Protein AF-A0A257M3A5-F1 (afdb_monomer)

Structure (mmCIF, N/CA/C/O backbone):
data_AF-A0A257M3A5-F1
#
_entry.id   AF-A0A257M3A5-F1
#
loop_
_atom_site.group_PDB
_atom_site.id
_atom_site.type_symbol
_atom_site.label_atom_id
_atom_site.label_alt_id
_atom_site.label_comp_id
_atom_site.label_asym_id
_atom_site.label_entity_id
_atom_site.label_seq_id
_atom_site.pdbx_PDB_ins_code
_atom_site.Cartn_x
_atom_site.Cartn_y
_atom_site.Cartn_z
_atom_site.occu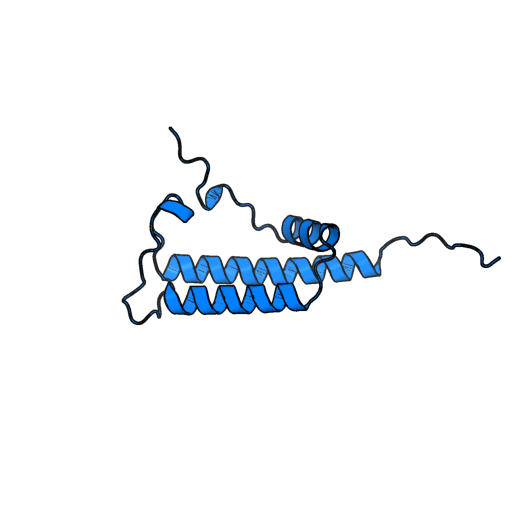pancy
_atom_site.B_iso_or_equiv
_atom_site.auth_seq_id
_atom_site.auth_comp_id
_atom_site.auth_asym_id
_atom_site.auth_atom_id
_atom_site.pdbx_PDB_model_num
ATOM 1 N N . MET A 1 1 ? -31.290 6.862 0.113 1.00 40.53 1 MET A N 1
ATOM 2 C CA . MET A 1 1 ? -30.384 6.817 -1.056 1.00 40.53 1 MET A CA 1
ATOM 3 C C . MET A 1 1 ? -29.251 5.898 -0.659 1.00 40.53 1 MET A C 1
ATOM 5 O O . MET 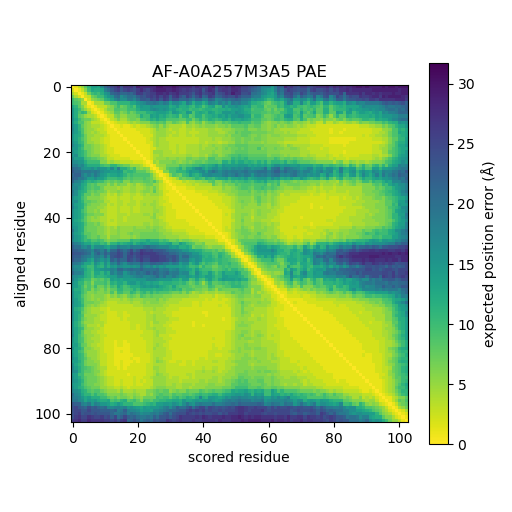A 1 1 ? -28.776 6.050 0.453 1.00 40.53 1 MET A O 1
ATOM 9 N N . ALA A 1 2 ? -28.947 4.878 -1.461 1.00 39.97 2 ALA A N 1
ATOM 10 C CA . ALA A 1 2 ? -27.993 3.839 -1.085 1.00 39.97 2 ALA A CA 1
ATOM 11 C C . ALA A 1 2 ? -26.575 4.416 -0.961 1.00 39.97 2 ALA A C 1
ATOM 13 O O . ALA A 1 2 ? -26.121 5.125 -1.860 1.00 39.97 2 ALA A O 1
ATOM 14 N N . ASP A 1 3 ? -25.913 4.095 0.149 1.00 45.75 3 ASP A N 1
ATOM 15 C CA . ASP A 1 3 ? -24.502 4.354 0.427 1.00 45.75 3 ASP A CA 1
ATOM 16 C C . ASP A 1 3 ? -23.614 3.589 -0.570 1.00 45.75 3 ASP A C 1
ATOM 18 O O . ASP A 1 3 ? -23.041 2.548 -0.260 1.00 45.75 3 ASP A O 1
ATOM 22 N N . CYS A 1 4 ? -23.491 4.088 -1.802 1.00 50.88 4 CYS A N 1
ATOM 23 C CA . CYS A 1 4 ? -22.572 3.536 -2.807 1.00 50.88 4 CYS A CA 1
ATOM 24 C C . CYS A 1 4 ? -21.092 3.869 -2.526 1.00 50.88 4 CYS A C 1
ATOM 26 O O . CYS A 1 4 ? -20.237 3.572 -3.355 1.00 50.88 4 CYS A O 1
ATOM 28 N N . CYS A 1 5 ? -20.779 4.497 -1.389 1.00 55.03 5 CYS A N 1
ATOM 29 C CA . CYS A 1 5 ? -19.475 5.109 -1.116 1.00 55.03 5 CYS A CA 1
ATOM 30 C C . CYS A 1 5 ? -18.745 4.494 0.091 1.00 55.03 5 CYS A C 1
ATOM 32 O O . CYS A 1 5 ? -17.864 5.131 0.659 1.00 55.03 5 CYS A O 1
ATOM 34 N N . GLY A 1 6 ? -19.128 3.291 0.528 1.00 57.81 6 GLY A N 1
ATOM 35 C CA . GLY A 1 6 ? -18.417 2.587 1.599 1.00 57.81 6 GLY A CA 1
ATOM 36 C C . GLY A 1 6 ? -17.079 2.000 1.136 1.00 57.81 6 GLY A C 1
ATOM 37 O O . GLY A 1 6 ? -16.793 1.942 -0.058 1.00 57.81 6 GLY A O 1
ATOM 38 N N . LEU A 1 7 ? -16.285 1.477 2.077 1.00 60.81 7 LEU A N 1
ATOM 39 C CA . LEU A 1 7 ? -14.988 0.834 1.796 1.00 60.81 7 LEU A CA 1
ATOM 40 C C . LEU A 1 7 ? -15.074 -0.253 0.700 1.00 60.81 7 LEU A C 1
ATOM 42 O O . LEU A 1 7 ? -14.142 -0.447 -0.068 1.00 60.81 7 LEU A O 1
ATOM 46 N N . GLN A 1 8 ? -16.225 -0.921 0.594 1.00 60.78 8 GLN A N 1
ATOM 47 C CA . GLN A 1 8 ? -16.503 -1.972 -0.392 1.00 60.78 8 GLN A CA 1
ATOM 48 C C . GLN A 1 8 ? -16.506 -1.478 -1.849 1.00 60.78 8 GLN A C 1
ATOM 50 O O . GLN A 1 8 ? -16.414 -2.289 -2.767 1.00 60.78 8 GLN A O 1
ATOM 55 N N . ALA A 1 9 ? -16.631 -0.167 -2.072 1.00 60.81 9 ALA A N 1
ATOM 56 C CA . ALA A 1 9 ? -16.546 0.437 -3.398 1.00 60.81 9 ALA A CA 1
ATOM 57 C C . ALA A 1 9 ? -15.092 0.642 -3.864 1.00 60.81 9 ALA A C 1
ATOM 59 O O . ALA A 1 9 ? -14.859 0.882 -5.051 1.00 60.81 9 ALA A O 1
ATOM 60 N N . PHE A 1 10 ? -14.118 0.550 -2.952 1.00 67.38 10 PHE A N 1
ATOM 61 C CA . PHE A 1 10 ? -12.705 0.733 -3.256 1.00 67.38 10 PHE A CA 1
ATOM 62 C C . PHE A 1 10 ? -12.033 -0.618 -3.516 1.00 67.38 10 PHE A C 1
ATOM 64 O O . PHE A 1 10 ? -11.936 -1.469 -2.638 1.00 67.38 10 PHE A O 1
ATOM 71 N N . ASP A 1 11 ? -11.553 -0.802 -4.745 1.00 72.19 11 ASP A N 1
ATOM 72 C CA . ASP A 1 11 ? -10.712 -1.936 -5.124 1.00 72.19 11 ASP A CA 1
ATOM 73 C C . ASP A 1 11 ? -9.243 -1.560 -4.888 1.00 72.19 11 ASP A C 1
ATOM 75 O O . ASP A 1 11 ? -8.639 -0.844 -5.693 1.00 72.19 11 ASP A O 1
ATOM 79 N N . PHE A 1 12 ? -8.681 -2.036 -3.775 1.00 81.75 12 PHE A N 1
ATOM 80 C CA . PHE A 1 12 ? -7.272 -1.852 -3.420 1.00 81.75 12 PHE A CA 1
ATOM 81 C C . PHE A 1 12 ? -6.346 -2.878 -4.090 1.00 81.75 12 PHE A C 1
ATOM 83 O O . PHE A 1 12 ? -5.243 -3.121 -3.605 1.00 81.75 12 PHE A O 1
ATOM 90 N N . SER A 1 13 ? -6.765 -3.480 -5.208 1.00 89.12 13 SER A N 1
ATOM 91 C CA . SER A 1 13 ? -5.942 -4.408 -5.980 1.00 89.12 13 SER A CA 1
ATOM 92 C C . SER A 1 13 ? -4.561 -3.819 -6.308 1.00 89.12 13 SER A C 1
ATOM 94 O O . SER A 1 13 ? -4.468 -2.695 -6.822 1.00 89.12 13 SER A O 1
ATOM 96 N N . PRO A 1 14 ? -3.476 -4.595 -6.115 1.00 90.06 14 PRO A N 1
ATOM 97 C CA . PRO A 1 14 ? -2.115 -4.137 -6.382 1.00 90.06 14 PRO A CA 1
ATOM 98 C C . PRO A 1 14 ? -1.907 -3.728 -7.846 1.00 90.06 14 PRO A C 1
ATOM 100 O O . PRO A 1 14 ? -1.114 -2.836 -8.127 1.00 90.06 14 PRO A O 1
ATOM 103 N N . ILE A 1 15 ? -2.660 -4.313 -8.786 1.00 90.19 15 ILE A N 1
ATOM 104 C CA . ILE A 1 15 ? -2.594 -3.954 -10.211 1.00 90.19 15 ILE A CA 1
ATOM 105 C C . ILE A 1 15 ? -3.094 -2.522 -10.433 1.00 90.19 15 ILE A C 1
ATOM 107 O O . ILE A 1 15 ? -2.469 -1.750 -11.160 1.00 90.19 15 ILE A O 1
ATOM 111 N N . ARG A 1 16 ? -4.215 -2.146 -9.801 1.00 88.06 16 ARG A N 1
ATOM 112 C CA . ARG A 1 16 ? -4.771 -0.791 -9.934 1.00 88.06 16 ARG A CA 1
ATOM 113 C C . ARG A 1 16 ? -3.862 0.244 -9.293 1.00 88.06 16 ARG A C 1
ATOM 115 O O . ARG A 1 16 ? -3.650 1.305 -9.873 1.00 88.06 16 ARG A O 1
ATOM 122 N N . ILE A 1 17 ? -3.309 -0.083 -8.127 1.00 88.25 17 ILE A N 1
ATOM 123 C CA . ILE A 1 17 ? -2.349 0.775 -7.432 1.00 88.25 17 ILE A CA 1
ATOM 124 C C . ILE A 1 17 ? -1.096 0.966 -8.297 1.00 88.25 17 ILE A C 1
ATOM 126 O O . ILE A 1 17 ? -0.671 2.100 -8.495 1.00 88.25 17 ILE A O 1
ATOM 130 N N . ALA A 1 18 ? -0.547 -0.104 -8.885 1.00 88.31 18 ALA A N 1
ATOM 131 C CA . ALA A 1 18 ? 0.624 -0.021 -9.761 1.00 88.31 18 ALA A CA 1
ATOM 132 C C . ALA A 1 18 ? 0.359 0.863 -10.989 1.00 88.31 18 ALA A C 1
ATOM 134 O O . ALA A 1 18 ? 1.168 1.730 -11.314 1.00 88.31 18 ALA A O 1
ATOM 135 N N . ALA A 1 19 ? -0.803 0.699 -11.631 1.00 87.50 19 ALA A N 1
ATOM 136 C CA . ALA A 1 19 ? -1.209 1.534 -12.757 1.00 87.50 19 ALA A CA 1
ATOM 137 C C . ALA A 1 19 ? -1.349 3.014 -12.360 1.00 87.50 19 ALA A C 1
ATOM 139 O O . ALA A 1 19 ? -0.931 3.894 -13.108 1.00 87.50 19 ALA A O 1
ATOM 140 N N . PHE A 1 20 ? -1.902 3.301 -11.177 1.00 85.44 20 PHE A N 1
ATOM 141 C CA . PHE A 1 20 ? -1.992 4.665 -10.655 1.00 85.44 20 PHE A CA 1
ATOM 142 C C . PHE A 1 20 ? -0.609 5.275 -10.388 1.00 85.44 20 PHE A C 1
ATOM 144 O O . PHE A 1 20 ? -0.362 6.407 -10.798 1.00 85.44 20 PHE A O 1
ATOM 151 N N . ILE A 1 21 ? 0.300 4.525 -9.751 1.00 84.81 21 ILE A N 1
ATOM 152 C CA . ILE A 1 21 ? 1.682 4.962 -9.489 1.00 84.81 21 ILE A CA 1
ATOM 153 C C . ILE A 1 21 ? 2.403 5.288 -10.803 1.00 84.81 21 ILE A C 1
ATOM 155 O O . ILE A 1 21 ? 3.061 6.323 -10.890 1.00 84.81 21 ILE A O 1
ATOM 159 N N . GLU A 1 22 ? 2.252 4.438 -11.823 1.00 85.19 22 GLU A N 1
ATOM 160 C CA . GLU A 1 22 ? 2.829 4.658 -13.154 1.00 85.19 22 GLU A CA 1
ATOM 161 C C . GLU A 1 22 ? 2.277 5.930 -13.813 1.00 85.19 22 GLU A C 1
ATOM 163 O O . GLU A 1 22 ? 3.047 6.749 -14.303 1.00 85.19 22 GLU A O 1
ATOM 168 N N . LEU A 1 23 ? 0.955 6.130 -13.790 1.00 83.62 23 LEU A N 1
ATOM 169 C CA . LEU A 1 23 ? 0.308 7.292 -14.412 1.00 83.62 23 LEU A CA 1
ATOM 170 C C . LEU A 1 23 ? 0.658 8.622 -13.743 1.00 83.62 23 LEU A C 1
ATOM 172 O O . LEU A 1 23 ? 0.673 9.655 -14.405 1.00 83.62 23 LEU A O 1
ATOM 176 N N . GLN A 1 24 ? 0.855 8.613 -12.429 1.00 79.56 24 GLN A N 1
ATOM 177 C CA . GLN A 1 24 ? 1.130 9.820 -11.654 1.00 79.56 24 GLN A CA 1
ATOM 178 C C . GLN A 1 24 ? 2.631 10.105 -11.512 1.00 79.56 24 GLN A C 1
ATOM 180 O O . GLN A 1 24 ? 2.996 11.053 -10.821 1.00 79.56 24 GLN A O 1
ATOM 185 N N . GLU A 1 25 ? 3.492 9.270 -12.110 1.00 74.69 25 GLU A N 1
ATOM 186 C CA . GLU A 1 25 ? 4.950 9.313 -11.929 1.00 74.69 25 GLU A CA 1
ATOM 187 C C . GLU A 1 25 ? 5.341 9.391 -10.443 1.00 74.69 25 GLU A C 1
ATOM 189 O O . GLU A 1 25 ? 6.293 10.069 -10.044 1.00 74.69 25 GLU A O 1
ATOM 194 N N . VAL A 1 26 ? 4.561 8.717 -9.592 1.00 67.00 26 VAL A N 1
ATOM 195 C CA . VAL A 1 26 ? 4.694 8.829 -8.141 1.00 67.00 26 VAL A CA 1
ATOM 196 C C . VAL A 1 26 ? 6.028 8.226 -7.723 1.00 67.00 26 VAL A C 1
ATOM 198 O O . VAL A 1 26 ? 6.256 7.021 -7.812 1.00 67.00 26 VAL A O 1
ATOM 201 N N . VAL A 1 27 ? 6.921 9.101 -7.267 1.00 61.72 27 VAL A N 1
ATOM 202 C CA . VAL A 1 27 ? 8.256 8.763 -6.769 1.00 61.72 27 VAL A CA 1
ATOM 203 C C . VAL A 1 27 ? 8.202 8.259 -5.319 1.00 61.72 27 VAL A C 1
ATOM 205 O O . VAL A 1 27 ? 7.290 8.586 -4.556 1.00 61.72 27 VAL A O 1
ATOM 208 N N . SER A 1 28 ? 9.249 7.525 -4.923 1.00 62.12 28 SER A N 1
ATOM 209 C CA . SER A 1 28 ? 9.470 6.916 -3.593 1.00 62.12 28 SER A CA 1
ATOM 210 C C . SER A 1 28 ? 9.070 7.749 -2.353 1.00 62.12 28 SER A C 1
ATOM 212 O O . SER A 1 28 ? 8.575 7.151 -1.399 1.00 62.12 28 SER A O 1
ATOM 214 N N . PRO A 1 29 ? 9.203 9.097 -2.298 1.00 64.06 29 PRO A N 1
ATOM 215 C CA . PRO A 1 29 ? 8.834 9.855 -1.098 1.00 64.06 29 PRO A CA 1
ATOM 216 C C . PRO A 1 29 ? 7.338 9.787 -0.763 1.00 64.06 29 PRO A C 1
ATOM 218 O O . PRO A 1 29 ? 6.954 9.931 0.395 1.00 64.06 29 PRO A O 1
ATOM 221 N N . VAL A 1 30 ? 6.481 9.584 -1.766 1.00 71.06 30 VAL A N 1
ATOM 222 C CA . VAL A 1 30 ? 5.023 9.537 -1.586 1.00 71.06 30 VAL A CA 1
ATOM 223 C C . VAL A 1 30 ? 4.588 8.191 -1.013 1.00 71.06 30 VAL A C 1
ATOM 225 O O . VAL A 1 30 ? 3.731 8.149 -0.134 1.00 71.06 30 VAL A O 1
ATOM 228 N N . THR A 1 31 ? 5.198 7.091 -1.458 1.00 74.12 31 THR A N 1
ATOM 229 C CA . THR A 1 31 ? 4.901 5.744 -0.948 1.00 74.12 31 THR A CA 1
ATOM 230 C C . THR A 1 31 ? 5.364 5.571 0.496 1.00 74.12 31 THR A C 1
ATOM 232 O O . THR A 1 31 ? 4.647 4.977 1.299 1.00 74.12 31 THR A O 1
ATOM 235 N N . ASP A 1 32 ? 6.503 6.164 0.861 1.00 80.38 32 ASP A N 1
ATOM 236 C CA . ASP A 1 32 ? 6.975 6.168 2.250 1.00 80.38 32 ASP A CA 1
ATOM 237 C C . ASP A 1 32 ? 6.065 7.020 3.145 1.00 80.38 32 ASP A C 1
ATOM 239 O O . ASP A 1 32 ? 5.717 6.612 4.254 1.00 80.38 32 ASP A O 1
ATOM 243 N N . ASN A 1 33 ? 5.598 8.170 2.645 1.00 84.12 33 ASN A N 1
ATOM 244 C CA . ASN A 1 33 ? 4.630 9.003 3.358 1.00 84.12 33 ASN A CA 1
ATOM 245 C C . ASN A 1 33 ? 3.302 8.262 3.583 1.00 84.12 33 ASN A C 1
ATOM 247 O O . ASN A 1 33 ? 2.782 8.269 4.695 1.00 84.12 33 ASN A O 1
ATOM 251 N N . LEU A 1 34 ? 2.794 7.546 2.573 1.00 84.25 34 LEU A N 1
ATOM 252 C CA . LEU A 1 34 ? 1.589 6.720 2.701 1.00 84.25 34 LEU A CA 1
ATOM 253 C C . LEU A 1 34 ? 1.739 5.646 3.784 1.00 84.25 34 LEU A C 1
ATOM 255 O O . LEU A 1 34 ? 0.829 5.462 4.588 1.00 84.25 34 LEU A O 1
ATOM 259 N N . ARG A 1 35 ? 2.894 4.981 3.875 1.00 88.62 35 ARG A N 1
ATOM 260 C CA . ARG A 1 35 ? 3.159 4.004 4.947 1.00 88.62 35 ARG A CA 1
ATOM 261 C C . ARG A 1 35 ? 3.193 4.638 6.334 1.00 88.62 35 ARG A C 1
ATOM 263 O O . ARG A 1 35 ? 2.667 4.061 7.288 1.00 88.62 35 ARG A O 1
ATOM 270 N N . VAL A 1 36 ? 3.767 5.835 6.454 1.00 89.88 36 VAL A N 1
ATOM 271 C CA . VAL A 1 36 ? 3.725 6.604 7.706 1.00 89.88 36 VAL A CA 1
ATOM 272 C C . VAL A 1 36 ? 2.280 6.954 8.064 1.00 89.88 36 VAL A C 1
ATOM 274 O O . VAL A 1 36 ? 1.873 6.732 9.201 1.00 89.88 36 VAL A O 1
ATOM 277 N N . GLN A 1 37 ? 1.476 7.414 7.102 1.00 87.75 37 GLN A N 1
ATOM 278 C CA . GLN A 1 37 ? 0.057 7.716 7.318 1.00 87.75 37 GLN A CA 1
ATOM 279 C C . GLN A 1 37 ? -0.741 6.480 7.748 1.00 87.75 37 GLN A C 1
ATOM 281 O O . GLN A 1 37 ? -1.510 6.562 8.702 1.00 87.75 37 GLN A O 1
ATOM 286 N N . LEU A 1 38 ? -0.523 5.326 7.112 1.00 89.81 38 LEU A N 1
ATOM 287 C CA . LEU A 1 38 ? -1.147 4.056 7.500 1.00 89.81 38 LEU A CA 1
ATOM 288 C C . LEU A 1 38 ? -0.756 3.635 8.922 1.00 89.81 38 LEU A C 1
ATOM 290 O O . LEU A 1 38 ? -1.595 3.153 9.681 1.00 89.81 38 LEU A O 1
ATOM 294 N N . THR A 1 39 ? 0.504 3.851 9.302 1.00 90.31 39 THR A N 1
ATOM 295 C CA . THR A 1 39 ? 0.999 3.548 10.651 1.00 90.31 39 THR A CA 1
ATOM 296 C C . THR A 1 39 ? 0.350 4.448 11.699 1.00 90.31 39 THR A C 1
ATOM 298 O O . THR A 1 39 ? -0.127 3.948 12.715 1.00 90.31 39 THR A O 1
ATOM 301 N N . LEU A 1 40 ? 0.291 5.759 11.448 1.00 88.88 40 LEU A N 1
ATOM 302 C CA . LEU A 1 40 ? -0.372 6.716 12.338 1.00 88.88 40 LEU A CA 1
ATOM 303 C C . LEU A 1 40 ? -1.863 6.392 12.474 1.00 88.88 40 LEU A C 1
ATOM 305 O O . LEU A 1 40 ? -2.379 6.300 13.584 1.00 88.88 40 LEU A O 1
ATOM 309 N N . PHE A 1 41 ? -2.529 6.103 11.357 1.00 86.62 41 PHE A N 1
ATOM 310 C CA . PHE A 1 41 ? -3.927 5.688 11.343 1.00 86.62 41 PHE A CA 1
ATOM 311 C C . PHE A 1 41 ? -4.168 4.422 12.177 1.00 86.62 41 PHE A C 1
ATOM 313 O O . PHE A 1 41 ? -5.106 4.366 12.974 1.00 86.62 41 PHE A O 1
ATOM 320 N N . LYS A 1 42 ? -3.284 3.423 12.066 1.00 88.50 42 LYS A N 1
ATOM 321 C CA . LYS A 1 42 ? -3.324 2.218 12.901 1.00 88.50 42 LYS A CA 1
ATOM 322 C C . LYS A 1 42 ? -3.122 2.533 14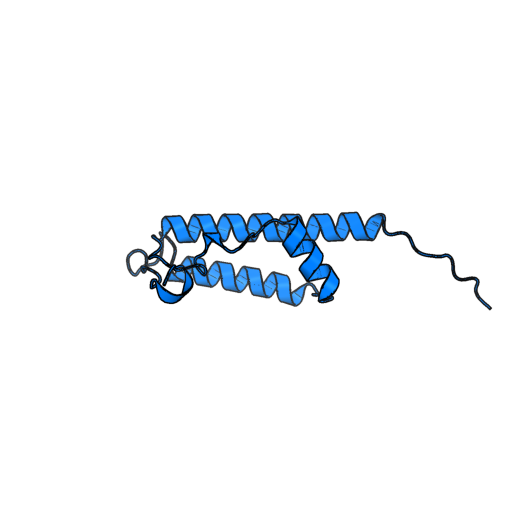.386 1.00 88.50 42 LYS A C 1
ATOM 324 O O . LYS A 1 42 ? -3.810 1.970 15.226 1.00 88.50 42 LYS A O 1
ATOM 329 N N . GLN A 1 43 ? -2.202 3.428 14.735 1.00 87.69 43 GLN A N 1
ATOM 330 C CA . GLN A 1 43 ? -1.961 3.808 16.133 1.00 87.69 43 GLN A CA 1
ATOM 331 C C . GLN A 1 43 ? -3.164 4.528 16.753 1.00 87.69 43 GLN A C 1
ATOM 333 O O . GLN A 1 43 ? -3.499 4.299 17.914 1.00 87.69 43 GLN A O 1
ATOM 338 N N . GLU A 1 44 ? -3.828 5.383 15.978 1.00 85.06 44 GLU A N 1
ATOM 339 C CA . GLU A 1 44 ? -4.971 6.169 16.441 1.00 85.06 44 GLU A CA 1
ATOM 340 C C . GLU A 1 44 ? -6.261 5.340 16.515 1.00 85.06 44 GLU A C 1
ATOM 342 O O . GLU A 1 44 ? -7.058 5.497 17.447 1.00 85.06 44 GLU A O 1
ATOM 347 N N . CYS A 1 45 ? -6.477 4.442 15.551 1.00 84.88 45 CYS A N 1
ATOM 348 C CA . CYS A 1 45 ? -7.765 3.773 15.350 1.00 84.88 45 CYS A CA 1
ATOM 349 C C . CYS A 1 45 ? -7.721 2.238 15.434 1.00 84.88 45 CYS A C 1
ATOM 351 O O . CYS A 1 45 ? -8.782 1.619 15.446 1.00 84.88 45 CYS A O 1
ATOM 353 N N . GLY A 1 46 ? -6.540 1.623 15.489 1.00 84.31 46 GLY A N 1
ATOM 354 C CA . GLY A 1 46 ? -6.349 0.171 15.562 1.00 84.31 46 GLY A CA 1
ATOM 355 C C . GLY A 1 46 ? -6.705 -0.434 16.920 1.00 84.31 46 GLY A C 1
ATOM 356 O O . GLY A 1 46 ? -7.109 0.264 17.854 1.00 84.31 46 GLY A O 1
ATOM 357 N N . ALA A 1 47 ? -6.563 -1.756 17.052 1.00 85.38 47 ALA A N 1
ATOM 358 C CA . ALA A 1 47 ? -6.984 -2.478 18.257 1.00 85.38 47 ALA A CA 1
ATOM 359 C C . ALA A 1 47 ? -6.180 -2.100 19.513 1.00 85.38 47 ALA A C 1
ATOM 361 O O . ALA A 1 47 ? -6.703 -2.173 20.623 1.00 85.38 47 ALA A O 1
ATOM 362 N N . GLU A 1 48 ? -4.927 -1.677 19.338 1.00 82.94 48 GLU A N 1
ATOM 363 C CA . GLU A 1 48 ? -4.040 -1.257 20.430 1.00 82.94 48 GLU A CA 1
ATOM 364 C C . GLU A 1 48 ? -4.191 0.225 20.800 1.00 82.94 48 GLU A C 1
ATOM 366 O O . GLU A 1 48 ? -3.454 0.726 21.653 1.00 82.94 48 GLU A O 1
ATOM 371 N N . SER A 1 49 ? -5.131 0.956 20.187 1.00 80.06 49 SER A N 1
ATOM 372 C CA . SER A 1 49 ? -5.283 2.372 20.502 1.00 80.06 49 SER A CA 1
ATOM 373 C C . SER A 1 49 ? -5.760 2.554 21.947 1.00 80.06 49 SER A C 1
ATOM 375 O O . SER A 1 49 ? -6.768 1.990 22.384 1.00 80.06 49 SER A O 1
ATOM 377 N N . GLY A 1 50 ? -5.025 3.367 22.716 1.00 63.31 50 GLY A N 1
ATOM 378 C CA . GLY A 1 50 ? -5.263 3.597 24.151 1.00 63.31 50 GLY A CA 1
ATOM 379 C C . GLY A 1 50 ? -6.634 4.201 24.490 1.00 63.31 50 GLY A C 1
ATOM 380 O O . GLY A 1 50 ? -7.003 4.261 25.659 1.00 63.31 50 GLY A O 1
ATOM 381 N N . ASN A 1 51 ? -7.407 4.596 23.474 1.00 58.19 51 ASN A N 1
ATOM 382 C CA . ASN A 1 51 ? -8.785 5.069 23.587 1.00 58.19 51 ASN A CA 1
ATOM 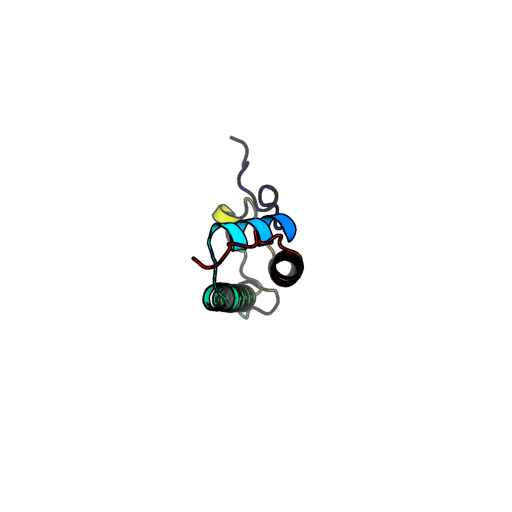383 C C . ASN A 1 51 ? -9.835 3.952 23.405 1.00 58.19 51 ASN A C 1
ATOM 385 O O . ASN A 1 51 ? -11.017 4.250 23.246 1.00 58.19 51 ASN A O 1
ATOM 389 N N . GLY A 1 52 ? -9.430 2.677 23.439 1.00 52.59 52 GLY A N 1
ATOM 390 C CA . GLY A 1 52 ? -10.346 1.533 23.407 1.00 52.59 52 GLY A CA 1
ATOM 391 C C . GLY A 1 52 ? -10.841 1.160 22.010 1.00 52.59 52 GLY A C 1
ATOM 392 O O . GLY A 1 52 ? -11.965 0.678 21.883 1.00 52.59 52 GLY A O 1
ATOM 393 N N . GLY A 1 53 ? -10.028 1.383 20.970 1.00 53.78 53 GLY A N 1
ATOM 394 C CA . GLY A 1 53 ? -10.417 1.134 19.581 1.00 53.78 53 GLY A CA 1
ATOM 395 C C . GLY A 1 53 ? -11.451 2.156 19.119 1.00 53.78 53 GLY A C 1
ATOM 396 O O . GLY A 1 53 ? -12.650 1.880 19.073 1.00 53.78 53 GLY A O 1
ATOM 397 N N . GLY A 1 54 ? -10.990 3.371 18.818 1.00 53.97 54 GLY A N 1
ATOM 398 C CA . GLY A 1 54 ? -11.847 4.457 18.353 1.00 53.97 54 GLY A CA 1
ATOM 399 C C . GLY A 1 54 ? -12.657 4.036 17.126 1.00 53.97 54 GLY A C 1
ATOM 400 O O . GLY A 1 54 ? -12.102 3.830 16.052 1.00 53.97 54 GLY A O 1
ATOM 401 N N . SER A 1 55 ? -13.978 3.921 17.285 1.00 57.91 55 SER A N 1
ATOM 402 C CA . SER A 1 55 ? -14.909 3.710 16.174 1.00 57.91 55 SER A CA 1
ATOM 403 C C . SER A 1 55 ? -14.748 4.856 15.179 1.00 57.91 55 SER A C 1
ATOM 405 O O . SER A 1 55 ? -15.179 5.981 15.456 1.00 57.91 55 SER A O 1
ATOM 407 N N . ILE A 1 56 ? -14.180 4.582 14.006 1.00 65.88 56 ILE A N 1
ATOM 408 C CA . ILE A 1 56 ? -14.124 5.591 12.952 1.00 65.88 56 ILE A CA 1
ATOM 409 C C . ILE A 1 56 ? -15.544 5.827 12.448 1.00 65.88 56 ILE A C 1
ATOM 411 O O . ILE A 1 56 ? -16.259 4.881 12.117 1.00 65.88 56 ILE A O 1
ATOM 415 N N . SER A 1 57 ? -15.978 7.090 12.450 1.00 58.81 57 SER A N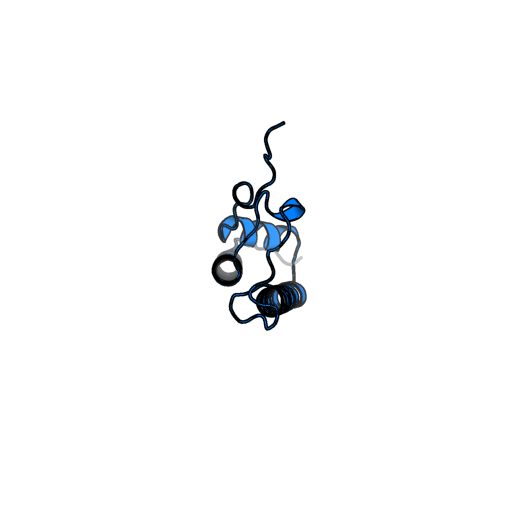 1
ATOM 416 C CA . SER A 1 57 ? -17.368 7.429 12.144 1.00 58.81 57 SER A CA 1
ATOM 417 C C . SER A 1 57 ? -17.782 6.966 10.741 1.00 58.81 57 SER A C 1
ATOM 419 O O . SER A 1 57 ? -16.975 6.929 9.809 1.00 58.81 57 SER A O 1
ATOM 421 N N . GLN A 1 58 ? -19.076 6.674 10.591 1.00 58.28 58 GLN A N 1
ATOM 422 C CA . GLN A 1 58 ? -19.684 6.139 9.369 1.00 58.28 58 GLN A CA 1
ATOM 423 C C . GLN A 1 58 ? -19.448 6.994 8.112 1.00 58.28 58 GLN A C 1
ATOM 425 O O . GLN A 1 58 ? -19.585 6.474 7.010 1.00 58.28 58 GLN A O 1
ATOM 430 N N . GLY A 1 59 ? -19.076 8.273 8.248 1.00 62.84 59 GLY A N 1
ATOM 431 C CA . GLY A 1 59 ? -18.972 9.204 7.121 1.00 62.84 59 GLY A CA 1
ATOM 432 C C . GLY A 1 59 ? -17.950 8.808 6.048 1.00 62.84 59 GLY A C 1
ATOM 433 O O . GLY A 1 59 ? -18.204 9.040 4.872 1.00 62.84 59 GLY A O 1
ATOM 434 N N . LEU A 1 60 ? -16.823 8.194 6.429 1.00 61.66 60 LEU A N 1
ATOM 435 C CA . LEU A 1 60 ? -15.770 7.782 5.483 1.00 61.66 60 LEU A CA 1
ATOM 436 C C . LEU A 1 60 ? -15.941 6.350 4.969 1.00 61.66 60 LEU A C 1
ATOM 438 O O . LEU A 1 60 ? -15.539 6.043 3.852 1.00 61.66 60 LEU A O 1
ATOM 442 N N . PHE A 1 61 ? -16.524 5.470 5.782 1.00 66.94 61 PHE A N 1
ATOM 443 C CA . PHE A 1 61 ? -16.509 4.029 5.525 1.00 66.94 61 PHE A CA 1
ATOM 444 C C . PHE A 1 61 ? -17.893 3.426 5.280 1.00 66.94 61 PHE A C 1
ATOM 446 O O . PHE A 1 61 ? -18.000 2.226 5.024 1.00 66.94 61 PHE A O 1
ATOM 453 N N . GLY A 1 62 ? -18.960 4.224 5.376 1.00 66.06 62 GLY A N 1
ATOM 454 C CA . GLY A 1 62 ? -20.355 3.768 5.318 1.00 66.06 62 GLY A CA 1
ATOM 455 C C . GLY A 1 62 ? -20.789 2.944 6.538 1.00 66.06 62 GLY A C 1
ATOM 456 O O . GLY A 1 62 ? -21.965 2.639 6.700 1.00 66.06 62 GLY A O 1
ATOM 457 N N . ARG A 1 63 ? -19.852 2.585 7.423 1.00 71.81 63 ARG A N 1
ATOM 458 C CA . ARG A 1 63 ? -20.081 1.893 8.693 1.00 71.81 63 ARG A CA 1
ATOM 459 C C . ARG A 1 63 ? -18.973 2.228 9.685 1.00 71.81 63 ARG A C 1
ATOM 461 O O . ARG A 1 63 ? -17.893 2.648 9.281 1.00 71.81 63 ARG A O 1
ATOM 468 N N . ALA A 1 64 ? -19.237 2.009 10.969 1.00 78.19 64 ALA A N 1
ATOM 469 C CA . ALA A 1 64 ? -18.174 2.012 11.963 1.00 78.19 64 ALA A CA 1
ATOM 470 C C . ALA A 1 64 ? -17.262 0.795 11.744 1.00 78.19 64 ALA A C 1
ATOM 472 O O . ALA A 1 64 ? -17.752 -0.300 11.440 1.00 78.19 64 ALA A O 1
ATOM 473 N N . LEU A 1 65 ? -15.955 1.006 11.886 1.00 80.25 65 LEU A N 1
ATOM 474 C CA . LEU A 1 65 ? -14.950 -0.055 11.905 1.00 80.25 65 LEU A CA 1
ATOM 475 C C . LEU A 1 65 ? -14.498 -0.291 13.346 1.00 80.25 65 LEU A C 1
ATOM 477 O O . LEU A 1 65 ? -14.308 0.668 14.098 1.00 80.25 65 LEU A O 1
ATOM 481 N N . THR A 1 66 ? -14.320 -1.554 13.728 1.00 85.75 66 THR A N 1
ATOM 482 C CA . THR A 1 66 ? -13.620 -1.898 14.971 1.00 85.75 66 THR A CA 1
ATOM 483 C C . THR A 1 66 ? -12.113 -1.694 14.805 1.00 85.75 66 THR A C 1
ATOM 485 O O . THR A 1 66 ? -11.594 -1.718 13.688 1.00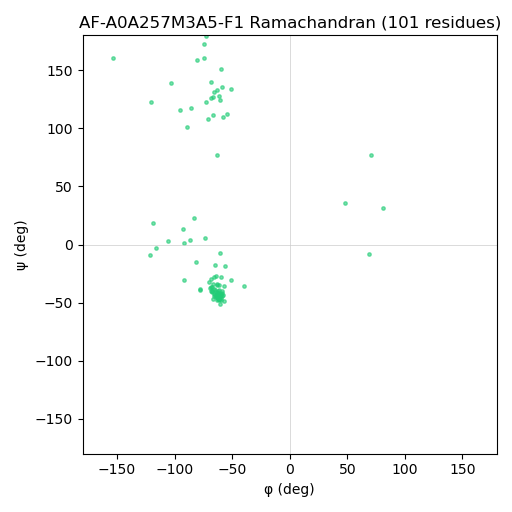 85.75 66 THR A O 1
ATOM 488 N N . GLY A 1 67 ? -11.377 -1.577 15.914 1.00 86.00 67 GLY A N 1
ATOM 489 C CA . GLY A 1 67 ? -9.915 -1.472 15.848 1.00 86.00 67 GLY A CA 1
ATOM 490 C C . GLY A 1 67 ? -9.242 -2.651 15.131 1.00 86.00 67 GLY A C 1
ATOM 491 O O . GLY A 1 67 ? -8.309 -2.453 14.363 1.00 86.00 67 GLY A O 1
ATOM 492 N N . SER A 1 68 ? -9.766 -3.872 15.276 1.00 87.94 68 SER A N 1
ATOM 493 C CA . SER A 1 68 ? -9.243 -5.044 14.556 1.00 87.94 68 SER A CA 1
ATOM 494 C C . SER A 1 68 ? -9.544 -5.013 13.052 1.00 87.94 68 SER A C 1
ATOM 496 O O . SER A 1 68 ? -8.765 -5.527 12.248 1.00 87.94 68 SER A O 1
ATOM 498 N N . GLU A 1 69 ? -10.676 -4.427 12.652 1.00 86.50 69 GLU A N 1
ATOM 499 C CA . GLU A 1 69 ? -10.995 -4.200 11.239 1.00 86.50 69 GLU A CA 1
ATOM 500 C C . GLU A 1 69 ? -10.087 -3.128 10.632 1.00 86.50 69 GLU A C 1
ATOM 502 O O . GLU A 1 69 ? -9.640 -3.289 9.499 1.00 86.50 69 GLU A O 1
ATOM 507 N N . VAL A 1 70 ? -9.756 -2.082 11.396 1.00 87.69 70 VAL A N 1
ATOM 508 C CA . VAL A 1 70 ? -8.757 -1.078 11.004 1.00 87.69 70 VAL A CA 1
ATOM 509 C C . VAL A 1 70 ? -7.385 -1.723 10.817 1.00 87.69 70 VAL A C 1
ATOM 511 O O . VAL A 1 70 ? -6.755 -1.510 9.784 1.00 87.69 70 VAL A O 1
ATOM 514 N N . ASP A 1 71 ? -6.943 -2.556 11.760 1.00 89.50 71 ASP A N 1
ATOM 515 C CA . ASP A 1 71 ? -5.660 -3.259 11.653 1.00 89.50 71 ASP A CA 1
ATOM 516 C C . ASP A 1 71 ? -5.597 -4.151 10.407 1.00 89.50 71 ASP A C 1
ATOM 518 O O . ASP A 1 71 ? -4.586 -4.167 9.702 1.00 89.50 71 ASP A O 1
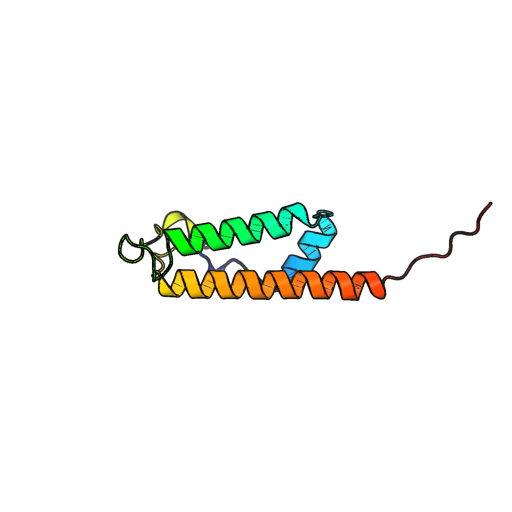ATOM 522 N N . SER A 1 72 ? -6.689 -4.866 10.121 1.00 89.88 72 SER A N 1
ATOM 523 C CA . SER A 1 72 ? -6.797 -5.739 8.947 1.00 89.88 72 SER A CA 1
ATOM 524 C C . SER A 1 72 ? -6.764 -4.937 7.645 1.00 89.88 72 SER A C 1
ATOM 526 O O . SER A 1 72 ? -6.048 -5.306 6.717 1.00 89.88 72 SER A O 1
ATOM 528 N N . LEU A 1 73 ? -7.478 -3.808 7.595 1.00 88.44 73 LEU A N 1
ATOM 529 C CA . LEU A 1 73 ? -7.470 -2.898 6.452 1.00 88.44 73 LEU A CA 1
ATOM 530 C C . LEU A 1 73 ? -6.074 -2.319 6.201 1.00 88.44 73 LEU A C 1
ATOM 532 O O . LEU A 1 73 ? -5.597 -2.323 5.071 1.00 88.44 73 LEU A O 1
ATOM 536 N N . VAL A 1 74 ? -5.396 -1.843 7.248 1.00 90.75 74 VAL A N 1
ATOM 537 C CA . VAL A 1 74 ? -4.033 -1.310 7.129 1.00 90.75 74 VAL A CA 1
ATOM 538 C C . VAL A 1 74 ? -3.068 -2.379 6.617 1.00 90.75 74 VAL A C 1
ATOM 540 O O . VAL A 1 74 ? -2.255 -2.088 5.741 1.00 90.75 74 VAL A O 1
ATOM 543 N N . ALA A 1 75 ? -3.174 -3.613 7.117 1.00 92.06 75 ALA A N 1
ATOM 544 C CA . ALA A 1 75 ? -2.345 -4.723 6.656 1.00 92.06 75 ALA A CA 1
ATOM 545 C C . ALA A 1 75 ? -2.589 -5.056 5.174 1.00 92.06 75 ALA A C 1
ATOM 547 O O . ALA A 1 75 ? -1.632 -5.272 4.431 1.00 92.06 75 ALA A O 1
ATOM 548 N N . GLU A 1 76 ? -3.848 -5.062 4.729 1.00 91.25 76 GLU A N 1
ATOM 549 C CA . GLU A 1 76 ? -4.196 -5.269 3.320 1.00 91.25 76 GLU A CA 1
ATOM 550 C C . GLU A 1 76 ? -3.631 -4.153 2.427 1.00 91.25 76 GLU A C 1
ATOM 552 O O . GLU A 1 76 ? -3.022 -4.437 1.393 1.00 91.25 76 GLU A O 1
ATOM 557 N N . LEU A 1 77 ? -3.776 -2.890 2.840 1.00 91.12 77 LEU A N 1
ATOM 558 C CA . LEU A 1 77 ? -3.269 -1.736 2.095 1.00 91.12 77 LEU A CA 1
ATOM 559 C C . LEU A 1 77 ? -1.744 -1.750 1.973 1.00 91.12 77 LEU A C 1
ATOM 561 O O . LEU A 1 77 ? -1.226 -1.525 0.880 1.00 91.12 77 LEU A O 1
ATOM 565 N N . ASP A 1 78 ? -1.022 -2.039 3.057 1.00 91.88 78 ASP A N 1
ATOM 566 C CA . ASP A 1 78 ? 0.443 -2.105 3.028 1.00 91.88 78 ASP A CA 1
ATOM 567 C C . ASP A 1 78 ? 0.948 -3.286 2.183 1.00 91.88 78 ASP A C 1
ATOM 569 O O . ASP A 1 78 ? 1.879 -3.137 1.381 1.00 91.88 78 ASP A O 1
ATOM 573 N N . TYR A 1 79 ? 0.288 -4.446 2.279 1.00 93.31 79 TYR A N 1
ATOM 574 C CA . TYR A 1 79 ? 0.589 -5.596 1.427 1.00 93.31 79 TYR A CA 1
ATOM 575 C C . TYR A 1 79 ? 0.379 -5.264 -0.056 1.00 93.31 79 TYR A C 1
ATOM 577 O O . TYR A 1 79 ? 1.286 -5.455 -0.872 1.00 93.31 79 TYR A O 1
ATOM 585 N N . ASN A 1 80 ? -0.785 -4.717 -0.413 1.00 93.06 80 ASN A N 1
ATOM 586 C CA . ASN A 1 80 ? -1.114 -4.396 -1.799 1.00 93.06 80 ASN A CA 1
ATOM 587 C C . ASN A 1 80 ? -0.238 -3.265 -2.355 1.00 93.06 80 ASN A C 1
ATOM 589 O O . ASN A 1 80 ? 0.172 -3.339 -3.513 1.00 93.06 80 ASN A O 1
ATOM 593 N N . LEU A 1 81 ? 0.118 -2.262 -1.546 1.00 91.06 81 LEU A N 1
ATOM 594 C CA . LEU A 1 81 ? 1.069 -1.216 -1.933 1.00 91.06 81 LEU A CA 1
ATOM 595 C C . LEU A 1 81 ? 2.455 -1.800 -2.230 1.00 91.06 81 LEU A C 1
ATOM 597 O O . LEU A 1 81 ? 3.064 -1.462 -3.243 1.00 91.06 81 LEU A O 1
ATOM 601 N N . SER A 1 82 ? 2.934 -2.714 -1.386 1.00 91.88 82 SER A N 1
ATOM 602 C CA . SER A 1 82 ? 4.217 -3.395 -1.591 1.00 91.88 82 SER A CA 1
ATOM 603 C C . SER A 1 82 ? 4.216 -4.199 -2.893 1.00 91.88 82 SER A C 1
ATOM 605 O O . SER A 1 82 ? 5.103 -4.039 -3.727 1.00 91.88 82 SER A O 1
ATOM 607 N N . ARG A 1 83 ? 3.162 -4.992 -3.126 1.00 94.31 83 ARG A N 1
ATOM 608 C CA . ARG A 1 83 ? 3.003 -5.764 -4.368 1.00 94.31 83 ARG A CA 1
ATOM 609 C C . ARG A 1 83 ? 2.871 -4.877 -5.605 1.00 94.31 83 ARG A C 1
ATOM 611 O O . ARG A 1 83 ? 3.358 -5.251 -6.666 1.00 94.31 83 ARG A O 1
ATOM 618 N N . ALA A 1 84 ? 2.234 -3.716 -5.487 1.00 92.31 84 ALA A N 1
ATOM 619 C CA . ALA A 1 84 ? 2.127 -2.755 -6.578 1.00 92.31 84 ALA A CA 1
ATOM 620 C C . ALA A 1 84 ? 3.495 -2.189 -6.993 1.00 92.31 84 ALA A C 1
ATOM 622 O O . ALA A 1 84 ? 3.770 -2.055 -8.185 1.00 92.31 84 ALA A O 1
ATOM 623 N N . LEU A 1 85 ? 4.361 -1.890 -6.020 1.00 90.12 85 LEU A N 1
ATOM 624 C CA . LEU A 1 85 ? 5.726 -1.434 -6.281 1.00 90.12 85 LEU A CA 1
ATOM 625 C C . LEU A 1 85 ? 6.565 -2.523 -6.957 1.00 90.12 85 LEU A C 1
ATOM 627 O O . LEU A 1 85 ? 7.237 -2.229 -7.945 1.00 90.12 85 LEU A O 1
ATOM 631 N N . ASP A 1 86 ? 6.463 -3.773 -6.494 1.00 91.31 86 ASP A N 1
ATOM 632 C CA . ASP A 1 86 ? 7.123 -4.914 -7.140 1.00 91.31 86 ASP A CA 1
ATOM 633 C C . ASP A 1 86 ? 6.688 -5.046 -8.608 1.00 91.31 86 ASP A C 1
ATOM 635 O O . ASP A 1 86 ? 7.530 -5.110 -9.502 1.00 91.31 86 ASP A O 1
ATOM 639 N N . LEU A 1 87 ? 5.375 -5.005 -8.875 1.00 91.88 87 LEU A N 1
ATOM 640 C CA . LEU A 1 87 ? 4.825 -5.082 -10.233 1.00 91.88 87 LEU A CA 1
ATOM 641 C C . LEU A 1 87 ? 5.337 -3.954 -11.131 1.00 91.88 87 LEU A C 1
ATOM 643 O O . LEU A 1 87 ? 5.624 -4.183 -12.306 1.00 91.88 87 LEU A O 1
ATOM 647 N N . LYS A 1 88 ? 5.458 -2.735 -10.594 1.00 88.12 88 LYS A N 1
ATOM 648 C CA . LYS A 1 88 ? 6.016 -1.605 -11.340 1.00 88.12 88 LYS A CA 1
ATOM 649 C C . LYS A 1 88 ? 7.479 -1.866 -11.707 1.00 88.12 88 LYS A C 1
ATOM 651 O O . LYS A 1 88 ? 7.843 -1.696 -12.867 1.00 88.12 88 LYS A O 1
ATOM 656 N N . ILE A 1 89 ? 8.295 -2.316 -10.750 1.00 88.94 89 ILE A N 1
ATOM 657 C CA . ILE A 1 89 ? 9.713 -2.644 -10.971 1.00 88.94 89 ILE A CA 1
ATOM 658 C C . ILE A 1 89 ? 9.852 -3.744 -12.031 1.00 88.94 89 ILE A C 1
ATOM 660 O O . ILE A 1 89 ? 10.638 -3.603 -12.969 1.00 88.94 89 ILE A O 1
ATOM 664 N N . GLU A 1 90 ? 9.069 -4.818 -11.911 1.00 91.44 90 GLU A N 1
ATOM 665 C CA . GLU A 1 90 ? 9.040 -5.922 -12.875 1.00 91.44 90 GLU A CA 1
ATOM 666 C C . GLU A 1 90 ? 8.644 -5.431 -14.276 1.00 91.44 90 GLU A C 1
ATOM 668 O O . GLU A 1 90 ? 9.310 -5.758 -15.260 1.00 91.44 90 GLU A O 1
ATOM 673 N N . SER A 1 91 ? 7.604 -4.597 -14.370 1.00 89.56 91 SER A N 1
ATOM 674 C CA . SER A 1 91 ? 7.142 -3.998 -15.626 1.00 89.56 91 SER A CA 1
ATOM 675 C C . SER A 1 91 ? 8.201 -3.087 -16.254 1.00 89.56 91 SER A C 1
ATOM 677 O O . SER A 1 91 ? 8.461 -3.176 -17.454 1.00 89.56 91 SER A O 1
ATOM 679 N N . ASP A 1 92 ? 8.851 -2.235 -15.460 1.00 87.56 92 ASP A N 1
ATOM 680 C CA . ASP A 1 92 ? 9.906 -1.330 -15.924 1.00 87.56 92 ASP A CA 1
ATOM 681 C C . ASP A 1 92 ? 11.133 -2.087 -16.451 1.00 87.56 92 ASP A C 1
ATOM 683 O O . ASP A 1 92 ? 11.762 -1.641 -17.418 1.00 87.56 92 ASP A O 1
ATOM 687 N N . ALA A 1 93 ? 11.453 -3.243 -15.858 1.00 88.75 93 ALA A N 1
ATOM 688 C CA . ALA A 1 93 ? 12.567 -4.094 -16.270 1.00 88.75 93 ALA A CA 1
ATOM 689 C C . ALA A 1 93 ? 12.356 -4.748 -17.646 1.00 88.75 93 ALA A C 1
ATOM 691 O O . ALA A 1 93 ? 13.327 -4.986 -18.366 1.00 88.75 93 ALA A O 1
ATOM 692 N N . VAL A 1 94 ? 11.105 -5.018 -18.030 1.00 89.88 94 VAL A N 1
ATOM 693 C CA . VAL A 1 94 ? 10.756 -5.650 -19.319 1.00 89.88 94 VAL A CA 1
ATOM 694 C C . VAL A 1 94 ? 10.152 -4.673 -20.329 1.00 89.88 94 VAL A C 1
ATOM 696 O O . VAL A 1 94 ? 9.763 -5.074 -21.429 1.00 89.88 94 VAL A O 1
ATOM 699 N N . ARG A 1 95 ? 10.063 -3.384 -19.978 1.00 84.94 95 ARG A N 1
ATOM 700 C CA . ARG A 1 95 ? 9.437 -2.355 -20.809 1.00 84.94 95 ARG A CA 1
ATOM 701 C C . ARG A 1 95 ? 10.155 -2.238 -22.148 1.00 84.94 95 ARG A C 1
ATOM 703 O O . ARG A 1 95 ? 11.352 -1.957 -22.210 1.00 84.94 95 ARG A O 1
ATOM 710 N N . TRP A 1 96 ? 9.398 -2.386 -23.232 1.00 87.38 96 TRP A N 1
ATOM 711 C CA . TRP A 1 96 ? 9.916 -2.155 -24.574 1.00 87.38 96 TRP A CA 1
ATOM 712 C C . TRP A 1 96 ? 10.370 -0.697 -24.723 1.00 87.38 96 TRP A C 1
ATOM 714 O O . TRP A 1 96 ? 9.610 0.230 -24.434 1.00 87.38 96 TRP A O 1
ATOM 724 N N . ARG A 1 97 ? 11.611 -0.495 -25.178 1.00 82.25 97 ARG A N 1
ATOM 725 C CA . ARG A 1 97 ? 12.170 0.825 -25.494 1.00 82.25 97 ARG A CA 1
ATOM 726 C C . ARG A 1 97 ? 12.575 0.846 -26.969 1.00 82.25 97 ARG A C 1
ATOM 728 O O . ARG A 1 97 ? 13.382 0.002 -27.363 1.00 82.25 97 ARG A O 1
ATOM 735 N N . PRO A 1 98 ? 12.044 1.770 -27.788 1.00 77.12 98 PRO A N 1
ATOM 736 C CA . PRO A 1 98 ? 12.503 1.910 -29.160 1.00 77.12 98 PRO A CA 1
ATOM 737 C C . PRO A 1 98 ? 13.977 2.319 -29.159 1.00 77.12 98 PRO A C 1
ATOM 739 O O . PRO A 1 98 ? 14.377 3.228 -28.431 1.00 77.12 98 PRO A O 1
ATOM 742 N N . ILE A 1 99 ? 14.784 1.651 -29.982 1.00 77.12 99 ILE A N 1
ATOM 743 C CA . ILE A 1 99 ? 16.151 2.092 -30.253 1.00 77.12 99 ILE A CA 1
ATOM 744 C C . ILE A 1 99 ? 16.028 3.353 -31.107 1.00 77.12 99 ILE A C 1
ATOM 746 O O . ILE A 1 99 ? 15.624 3.271 -32.266 1.00 77.12 99 ILE A O 1
ATOM 750 N N . VAL A 1 100 ? 16.331 4.513 -30.527 1.00 74.56 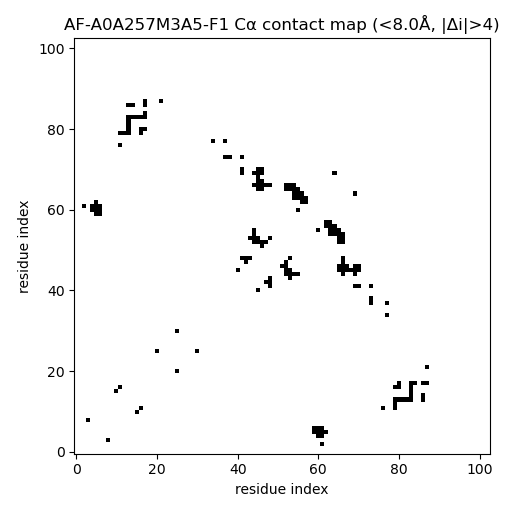100 VAL A N 1
ATOM 751 C CA . VAL A 1 100 ? 16.464 5.761 -31.284 1.00 74.56 100 VAL A CA 1
ATOM 752 C C . VAL A 1 100 ? 17.903 5.811 -31.809 1.00 74.56 100 VAL A C 1
ATOM 754 O O . VAL A 1 100 ? 18.824 5.790 -30.989 1.00 74.56 100 VAL A O 1
ATOM 757 N N . PRO A 1 101 ? 18.132 5.809 -33.135 1.00 63.09 101 PRO A N 1
ATOM 758 C CA . PRO A 1 101 ? 19.466 6.007 -33.692 1.00 63.09 101 PRO A CA 1
ATOM 759 C C . PRO A 1 101 ? 20.010 7.367 -33.239 1.00 63.09 101 PRO A C 1
ATOM 761 O O . PRO A 1 101 ? 19.272 8.349 -33.248 1.00 63.09 101 PRO A O 1
ATOM 764 N N . ALA A 1 102 ? 21.272 7.415 -32.812 1.00 70.94 102 ALA A N 1
ATOM 765 C CA . ALA A 1 102 ? 21.945 8.683 -32.561 1.00 70.94 102 ALA A CA 1
ATOM 766 C C . ALA A 1 102 ? 22.250 9.346 -33.913 1.00 70.94 102 ALA A C 1
ATOM 768 O O . ALA A 1 102 ? 22.900 8.713 -34.748 1.00 70.94 102 ALA A O 1
ATOM 769 N N . ASP A 1 103 ? 21.747 10.566 -34.113 1.00 64.06 103 ASP A N 1
ATOM 770 C CA . ASP A 1 103 ? 22.126 11.442 -35.230 1.00 64.06 103 AS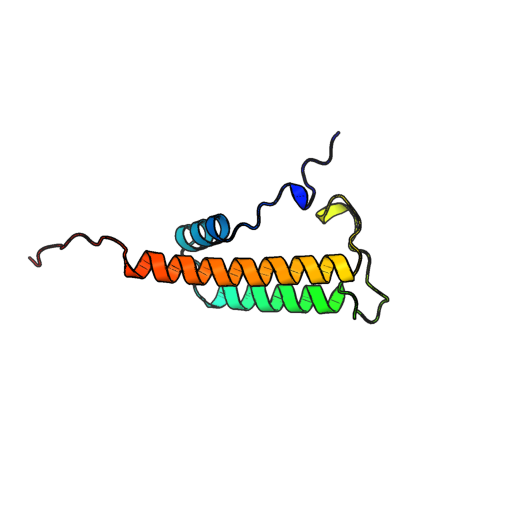P A CA 1
ATOM 771 C C . ASP A 1 103 ? 23.588 11.906 -35.109 1.00 64.06 103 ASP A C 1
ATOM 773 O O . ASP A 1 103 ? 24.030 12.204 -33.970 1.00 64.06 103 ASP A O 1
#

Solvent-accessible surface area (backbone atoms only — not comparable to full-atom values): 5883 Å² total; per-residue (Å²): 132,83,80,76,64,22,58,88,66,60,78,73,49,28,69,59,51,26,51,49,38,62,76,65,67,62,53,73,73,57,59,55,48,51,52,51,50,47,49,52,50,35,55,63,27,5,60,82,11,93,78,74,22,42,62,46,63,39,90,71,39,66,40,68,41,52,9,62,54,40,43,51,50,45,52,50,52,54,52,22,50,53,50,8,53,50,52,42,54,56,47,64,74,69,53,89,73,84,86,73,82,85,129

Radius of gyration: 18.06 Å; Cα contacts (8 Å, |Δi|>4): 92; chains: 1; bounding box: 52×17×59 Å

Foldseek 3Di:
DDCCQAPVVDDLALQVLLVVCVVVVPDPVVLVVVLVVLVVQLCCAACPPPVRRDFDDCPRHVGTDGNPSSVVVSVSNNVSSVSSVVVNVVCVVPPDDDPDDDD

Sequence (103 aa):
MADCCGLQAFDFSPIRIAAFIELQEVVSPVTDNLRVQLTLFKQECGAESGNGGGSISQGLFGRALTGSEVDSLVAELDYNLSRALDLKIESDAVRWRPIVPAD

pLDDT: mean 78.27, std 13.72, range [39.97, 94.31]

Secondary structure (DSSP, 8-state):
---TTSGGG----HHHHHHHHHHTT--HHHHHHHHHHHHHHHHHHSTT-TTTS--B-HHHHSSPBPHHHHHHHHHHHHHHHHHHHHHHHHHHHH-----PPP-

Mean predicted aligned error: 8.86 Å